Protein AF-A0A0M3IWL6-F1 (afdb_monomer)

Organism: Ascaris lumbricoides (NCBI:txid6252)

InterPro domains:
  IPR013525 ABC-2 type transporter, transmembrane domain [PF12698] (7-85)

Secondary structure (DSSP, 8-state):
-HHHHHHHHHHHHHHHHHHHHHHHHHHHHHTHHHHHHHTT--HHHHHHHHHHHHHHHHHHHHHHHHHHHHHHHHHHHHHHHHHHHHHHHHTT-GGGHHHHHHHHHHHTT-HHHHHHHHHHHHHHHHHHHHHHHHHHHSGGG-

Radius of gyration: 28.53 Å; Cα contacts (8 Å, |Δi|>4): 35; chains: 1; bounding box: 74×28×71 Å

Structure (mmCIF, N/CA/C/O backbone):
data_AF-A0A0M3IWL6-F1
#
_entry.id   AF-A0A0M3IWL6-F1
#
loop_
_atom_site.group_PDB
_atom_site.id
_atom_site.type_symbol
_atom_site.label_atom_id
_atom_site.label_alt_id
_atom_site.label_comp_id
_atom_site.label_asym_id
_atom_site.label_entity_id
_atom_site.label_seq_id
_atom_site.pdbx_PDB_ins_code
_atom_site.Cartn_x
_atom_site.Cartn_y
_atom_site.Cartn_z
_atom_site.occupancy
_atom_site.B_iso_or_equiv
_atom_site.auth_seq_id
_atom_site.auth_comp_id
_atom_site.auth_asym_id
_atom_site.auth_atom_id
_atom_site.pdbx_PDB_model_num
ATOM 1 N N . MET A 1 1 ? 19.650 -0.776 11.009 1.00 81.44 1 MET A N 1
ATOM 2 C CA . MET A 1 1 ? 18.484 -0.996 10.116 1.00 81.44 1 MET A CA 1
ATOM 3 C C . MET A 1 1 ? 17.410 -1.896 10.744 1.00 81.44 1 MET A C 1
ATOM 5 O O . MET A 1 1 ? 16.242 -1.545 10.668 1.00 81.44 1 MET A O 1
ATOM 9 N N . ILE A 1 2 ? 17.768 -3.005 11.411 1.00 91.75 2 ILE A N 1
ATOM 10 C CA . ILE A 1 2 ? 16.806 -3.917 12.074 1.00 91.75 2 ILE A CA 1
ATOM 11 C C . ILE A 1 2 ? 16.078 -3.288 13.275 1.00 91.75 2 ILE A C 1
ATOM 13 O O . ILE A 1 2 ? 14.857 -3.375 13.342 1.00 91.75 2 ILE A O 1
ATOM 17 N N . ALA A 1 3 ? 16.786 -2.585 14.167 1.00 92.56 3 ALA A N 1
ATOM 18 C CA . ALA A 1 3 ? 16.170 -1.955 15.345 1.00 92.56 3 ALA A CA 1
ATOM 19 C C . ALA A 1 3 ? 15.054 -0.957 14.980 1.00 92.56 3 ALA A C 1
ATOM 21 O O . ALA A 1 3 ? 13.991 -0.962 15.588 1.00 92.56 3 ALA A O 1
ATOM 22 N N . PHE A 1 4 ? 15.259 -0.165 13.924 1.00 94.06 4 PHE A N 1
ATOM 23 C CA . PHE A 1 4 ? 14.255 0.770 13.416 1.00 94.06 4 PHE A CA 1
ATOM 24 C C . PHE A 1 4 ? 12.955 0.063 12.993 1.00 94.06 4 PHE A C 1
ATOM 26 O O . PHE A 1 4 ? 11.870 0.517 13.339 1.00 94.06 4 PHE A O 1
ATOM 33 N N . ARG A 1 5 ? 13.051 -1.093 12.318 1.00 93.62 5 ARG A N 1
ATOM 34 C CA . ARG A 1 5 ? 11.873 -1.887 11.925 1.00 93.62 5 ARG A CA 1
ATOM 35 C C . ARG A 1 5 ? 11.113 -2.418 13.138 1.00 93.62 5 ARG A C 1
ATOM 37 O O . ARG A 1 5 ? 9.891 -2.374 13.148 1.00 93.62 5 ARG A O 1
ATOM 44 N N . ILE A 1 6 ? 11.830 -2.882 14.161 1.00 94.81 6 ILE A N 1
ATOM 45 C CA . ILE A 1 6 ? 11.219 -3.387 15.399 1.00 94.81 6 ILE A CA 1
ATOM 46 C C . ILE A 1 6 ? 10.444 -2.268 16.106 1.00 94.81 6 ILE A C 1
ATOM 48 O O . ILE A 1 6 ? 9.306 -2.483 16.508 1.00 94.81 6 ILE A O 1
ATOM 52 N N . VAL A 1 7 ? 11.014 -1.061 16.193 1.00 95.19 7 VAL A N 1
ATOM 53 C CA . VAL A 1 7 ? 10.330 0.100 16.791 1.00 95.19 7 VAL A CA 1
ATOM 54 C C . VAL A 1 7 ? 9.051 0.457 16.025 1.00 95.19 7 VAL A C 1
ATOM 56 O O . VAL A 1 7 ? 8.020 0.677 16.655 1.00 95.19 7 VAL A O 1
ATOM 59 N N . LEU A 1 8 ? 9.076 0.448 14.685 1.00 93.00 8 LEU A N 1
ATOM 60 C CA . LEU A 1 8 ? 7.873 0.686 13.872 1.00 93.00 8 LEU A CA 1
ATOM 61 C C . LEU A 1 8 ? 6.785 -0.374 14.105 1.00 93.00 8 LEU A C 1
ATOM 63 O O . LEU A 1 8 ? 5.607 -0.030 14.173 1.00 93.00 8 LEU A O 1
ATOM 67 N N . LEU A 1 9 ? 7.164 -1.647 14.260 1.00 92.88 9 LEU A N 1
ATOM 68 C CA . LEU A 1 9 ? 6.213 -2.724 14.550 1.00 92.88 9 LEU A CA 1
ATOM 69 C C . LEU A 1 9 ? 5.589 -2.580 15.944 1.00 92.88 9 LEU A C 1
ATOM 71 O O . LEU A 1 9 ? 4.379 -2.732 16.087 1.00 92.88 9 LEU A O 1
ATOM 75 N N . LEU A 1 10 ? 6.387 -2.246 16.962 1.00 94.81 10 LEU A N 1
ATOM 76 C CA . LEU A 1 10 ? 5.881 -2.005 18.318 1.00 94.81 10 LEU A CA 1
ATOM 77 C C . LEU A 1 10 ? 4.939 -0.794 18.370 1.00 94.81 10 LEU A C 1
ATOM 79 O O . LEU A 1 10 ? 3.919 -0.848 19.055 1.00 94.81 10 LEU A O 1
ATOM 83 N N . LEU A 1 11 ? 5.244 0.266 17.614 1.00 93.75 11 LEU A N 1
ATOM 84 C CA . LEU A 1 11 ? 4.370 1.432 17.473 1.00 93.75 11 LEU A CA 1
ATOM 85 C C . LEU A 1 11 ? 3.043 1.067 16.791 1.00 93.75 11 LEU A C 1
ATOM 87 O O . LEU A 1 11 ? 1.985 1.495 17.237 1.00 93.75 11 LEU A O 1
ATOM 91 N N . ALA A 1 12 ? 3.077 0.255 15.733 1.00 91.81 12 ALA A N 1
ATOM 92 C CA . ALA A 1 12 ? 1.856 -0.191 15.068 1.00 91.81 12 ALA A CA 1
ATOM 93 C C . ALA A 1 12 ? 0.963 -1.010 16.018 1.00 91.81 12 ALA A C 1
ATOM 95 O O . ALA A 1 12 ? -0.240 -0.767 16.100 1.00 91.81 12 ALA A O 1
ATOM 96 N N . LEU A 1 13 ? 1.553 -1.931 16.787 1.00 90.44 13 LEU A N 1
ATOM 97 C CA . LEU A 1 13 ? 0.822 -2.743 17.763 1.00 90.44 13 LEU A CA 1
ATOM 98 C C . LEU A 1 13 ? 0.209 -1.897 18.889 1.00 90.44 13 LEU A C 1
ATOM 100 O O . LEU A 1 13 ? -0.922 -2.163 19.294 1.00 90.44 13 LEU A O 1
ATOM 104 N N . SER A 1 14 ? 0.906 -0.865 19.378 1.00 94.38 14 SER A N 1
ATOM 105 C CA . SER A 1 14 ? 0.370 -0.003 20.441 1.00 94.38 14 SER A CA 1
ATOM 106 C C . SER A 1 14 ? -0.809 0.848 19.968 1.00 94.38 14 SER A C 1
ATOM 108 O O . SER A 1 14 ? -1.788 0.984 20.701 1.00 94.38 14 SER A O 1
ATOM 110 N N . VAL A 1 15 ? -0.758 1.362 18.735 1.00 89.31 15 VAL A N 1
ATOM 111 C CA . VAL A 1 15 ? -1.869 2.112 18.129 1.00 89.31 15 VAL A CA 1
ATOM 112 C C . VAL A 1 15 ? -3.107 1.227 17.985 1.00 89.31 15 VAL A C 1
ATOM 114 O O . VAL A 1 15 ? -4.200 1.662 18.333 1.00 89.31 15 VAL A O 1
ATOM 117 N N . ILE A 1 16 ? -2.937 -0.028 17.558 1.00 87.81 16 ILE A N 1
ATOM 118 C CA . ILE A 1 16 ? -4.046 -0.985 17.427 1.00 87.81 16 ILE A CA 1
ATOM 119 C C . ILE A 1 16 ? -4.724 -1.227 18.785 1.00 87.81 16 ILE A C 1
ATOM 121 O O . ILE A 1 16 ? -5.947 -1.147 18.889 1.00 87.81 16 ILE A O 1
ATOM 125 N N . VAL A 1 17 ? -3.943 -1.465 19.846 1.00 88.56 17 VAL A N 1
ATOM 126 C CA . VAL A 1 17 ? -4.493 -1.660 21.202 1.00 88.56 17 VAL A CA 1
ATOM 127 C C . VAL A 1 17 ? -5.201 -0.395 21.708 1.00 88.56 17 VAL A C 1
ATOM 129 O O . VAL A 1 17 ? -6.264 -0.488 22.324 1.00 88.56 17 VAL A O 1
ATOM 132 N N . ALA A 1 18 ? -4.657 0.790 21.417 1.00 88.88 18 ALA A N 1
ATOM 133 C CA . ALA A 1 18 ? -5.285 2.061 21.770 1.00 88.88 18 ALA A CA 1
ATOM 134 C C . ALA A 1 18 ? -6.647 2.255 21.079 1.00 88.88 18 ALA A C 1
ATOM 136 O O . ALA A 1 18 ? -7.598 2.684 21.736 1.00 88.88 18 ALA A O 1
ATOM 137 N N . SER A 1 19 ? -6.780 1.884 19.801 1.00 86.38 19 SER A N 1
ATOM 138 C CA . SER A 1 19 ? -8.053 1.959 19.070 1.00 86.38 19 SER A CA 1
ATOM 139 C C . SER A 1 19 ? -9.168 1.140 19.731 1.00 86.38 19 SER A C 1
ATOM 141 O O . SER A 1 19 ? -10.265 1.661 19.914 1.00 86.38 19 SER A O 1
ATOM 143 N N . PHE A 1 20 ? -8.887 -0.090 20.178 1.00 83.81 20 PHE A N 1
ATOM 144 C CA . PHE A 1 20 ? -9.883 -0.929 20.865 1.00 83.81 20 PHE A CA 1
ATOM 145 C C . PHE A 1 20 ? -10.322 -0.347 22.218 1.00 83.81 20 PHE A C 1
ATOM 147 O O . PHE A 1 20 ? -11.467 -0.498 22.640 1.00 83.81 20 PHE A O 1
ATOM 154 N N . SER A 1 21 ? -9.424 0.364 22.906 1.00 85.56 21 SER A N 1
ATOM 155 C CA . SER A 1 21 ? -9.744 1.004 24.188 1.00 85.56 21 SER A CA 1
ATOM 156 C C . SER A 1 21 ? -10.645 2.236 24.066 1.00 85.56 21 SER A C 1
ATOM 158 O O . SER A 1 21 ? -11.321 2.585 25.034 1.00 85.56 21 SER A O 1
ATOM 160 N N . MET A 1 22 ? -10.692 2.879 22.895 1.00 84.88 22 MET A N 1
ATOM 161 C CA . MET A 1 22 ? -11.469 4.101 22.675 1.00 84.88 22 MET A CA 1
ATOM 162 C C . MET A 1 22 ? -12.969 3.865 22.889 1.00 84.88 22 MET A C 1
ATOM 164 O O . MET A 1 22 ? -13.611 4.633 23.601 1.00 84.88 22 MET A O 1
ATOM 168 N N . VAL A 1 23 ? -13.499 2.754 22.370 1.00 82.69 23 VAL A N 1
ATOM 169 C CA . VAL A 1 23 ? -14.915 2.378 22.522 1.00 82.69 23 VAL A CA 1
ATOM 170 C C . VAL A 1 23 ? -15.271 2.186 23.999 1.00 82.69 23 VAL A C 1
ATOM 172 O O . VAL 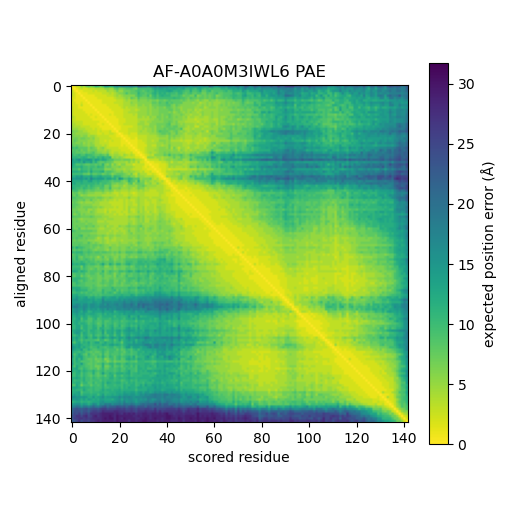A 1 23 ? -16.267 2.718 24.482 1.00 82.69 23 VAL A O 1
ATOM 175 N N . LEU A 1 24 ? -14.403 1.520 24.769 1.00 84.19 24 LEU A N 1
ATOM 176 C CA . LEU A 1 24 ? -14.597 1.336 26.213 1.00 84.19 24 LEU A CA 1
ATOM 177 C C . LEU A 1 24 ? -14.596 2.667 26.984 1.00 84.19 24 LEU A C 1
ATOM 179 O O . LEU A 1 24 ? -15.268 2.799 28.012 1.00 84.19 24 LEU A O 1
ATOM 183 N N . VAL A 1 25 ? -13.827 3.654 26.516 1.00 86.69 25 VAL A N 1
ATOM 184 C CA . VAL A 1 25 ? -13.792 5.001 27.100 1.00 86.69 25 VAL A CA 1
ATOM 185 C C . VAL A 1 25 ? -15.075 5.764 26.770 1.00 86.69 25 VAL A C 1
ATOM 187 O O . VAL A 1 25 ? -15.674 6.352 27.670 1.00 86.69 25 VAL A O 1
ATOM 190 N N . GLU A 1 26 ? -15.548 5.712 25.528 1.00 86.00 26 GLU A N 1
ATOM 191 C CA . GLU A 1 26 ? -16.819 6.328 25.130 1.00 86.00 26 GLU A CA 1
ATOM 192 C C . GLU A 1 26 ? -18.010 5.725 25.883 1.00 86.00 26 GLU A C 1
ATOM 194 O O . GLU A 1 26 ? -18.906 6.441 26.338 1.00 86.00 26 GLU A O 1
ATOM 199 N N . GLU A 1 27 ? -17.997 4.415 26.116 1.00 84.38 27 GLU A N 1
ATOM 200 C CA . GLU A 1 27 ? -19.014 3.731 26.914 1.00 84.38 27 GLU A CA 1
ATOM 201 C C . GLU A 1 27 ? -18.996 4.125 28.395 1.00 84.38 27 GLU A C 1
ATOM 203 O O . GLU A 1 27 ? -20.047 4.134 29.043 1.00 84.38 27 GLU A O 1
ATOM 208 N N . ARG A 1 28 ? -17.824 4.479 28.943 1.00 84.25 28 ARG A N 1
ATOM 209 C CA . ARG A 1 28 ? -17.708 5.035 30.301 1.00 84.25 28 ARG A CA 1
ATOM 210 C C . ARG A 1 28 ? -18.333 6.427 30.377 1.00 84.25 28 ARG A C 1
ATOM 212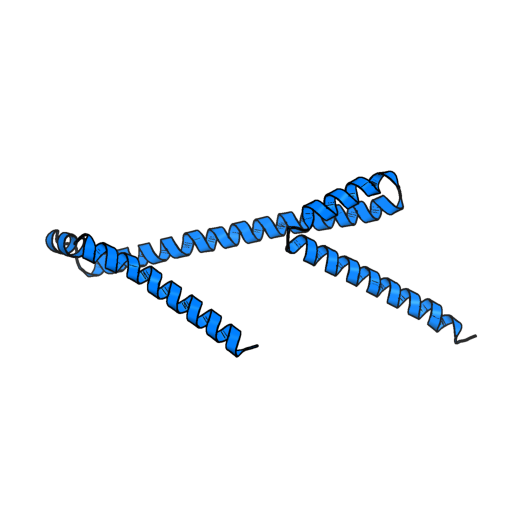 O O . ARG A 1 28 ? -18.970 6.736 31.378 1.00 84.25 28 ARG A O 1
ATOM 219 N N . ILE A 1 29 ? -18.147 7.251 29.347 1.00 87.56 29 ILE A N 1
ATOM 220 C CA . ILE A 1 29 ? -18.670 8.625 29.302 1.00 87.56 29 ILE A CA 1
ATOM 221 C C . ILE A 1 29 ? -20.189 8.623 29.069 1.00 87.56 29 ILE A C 1
ATOM 223 O O . ILE A 1 29 ? -20.910 9.420 29.663 1.00 87.56 29 ILE A O 1
ATOM 227 N N . SER A 1 30 ? -20.684 7.700 28.245 1.00 83.06 30 SER A N 1
ATOM 228 C CA . SER A 1 30 ? -22.109 7.557 27.917 1.00 83.06 30 SER A CA 1
ATOM 229 C C . SER A 1 30 ? -22.903 6.692 28.904 1.00 83.06 30 SER A C 1
ATOM 231 O O . SER A 1 30 ? -24.120 6.584 28.775 1.00 83.06 30 SER A O 1
ATOM 233 N N . TYR A 1 31 ? -22.241 6.056 29.879 1.00 82.62 31 TYR A N 1
ATOM 234 C CA . TYR A 1 31 ? -22.832 5.105 30.837 1.00 82.62 31 TYR A CA 1
ATOM 235 C C . TYR A 1 31 ? -23.580 3.922 30.186 1.00 82.62 31 TYR A C 1
ATOM 237 O O . TYR A 1 31 ? -24.342 3.210 30.850 1.00 82.62 31 TYR A O 1
ATOM 245 N N . SER A 1 32 ? -23.331 3.662 28.899 1.00 79.00 32 SER A N 1
ATOM 246 C CA . SER A 1 32 ? -24.051 2.670 28.091 1.00 79.00 32 SER A CA 1
ATOM 247 C C . SER A 1 32 ? -23.947 1.259 28.678 1.00 79.00 32 SER A C 1
ATOM 249 O O . SER A 1 32 ? -24.944 0.551 28.797 1.00 79.00 32 SER A O 1
ATOM 251 N N . LYS A 1 33 ? -22.766 0.872 29.173 1.00 78.56 33 LYS A N 1
ATOM 252 C CA . LYS A 1 33 ? -22.542 -0.443 29.796 1.00 78.56 33 LYS A CA 1
ATOM 253 C C . LYS A 1 33 ? -23.406 -0.676 31.041 1.00 78.56 33 LYS A C 1
ATOM 255 O O . LYS A 1 33 ? -23.877 -1.788 31.283 1.00 78.56 33 LYS A O 1
ATOM 260 N N . HIS A 1 34 ? -23.630 0.372 31.833 1.00 84.88 34 HIS A N 1
ATOM 261 C CA . HIS A 1 34 ? -24.472 0.295 33.025 1.00 84.88 34 HIS A CA 1
ATOM 262 C C . HIS A 1 34 ? -25.947 0.152 32.642 1.00 84.88 34 HIS A C 1
ATOM 264 O O . HIS A 1 34 ? -26.631 -0.730 33.156 1.00 84.88 34 HIS A O 1
ATOM 270 N N . LEU A 1 35 ? -26.403 0.939 31.665 1.00 84.44 35 LEU A N 1
ATOM 271 C CA . LEU A 1 35 ? -27.753 0.841 31.106 1.00 84.44 35 LEU A CA 1
ATOM 272 C C . LEU A 1 35 ? -28.030 -0.540 30.494 1.00 84.44 35 LEU A C 1
ATOM 274 O O . LEU A 1 35 ? -29.087 -1.112 30.745 1.00 84.44 35 LEU A O 1
ATOM 278 N N . GLN A 1 36 ? -27.066 -1.116 29.770 1.00 84.38 36 GLN A N 1
ATOM 279 C CA . GLN A 1 36 ? -27.160 -2.475 29.224 1.00 84.38 36 GLN A CA 1
ATOM 280 C C . GLN A 1 36 ? -27.232 -3.551 30.322 1.00 84.38 36 GLN A C 1
ATOM 282 O O . GLN A 1 36 ? -27.880 -4.581 30.155 1.00 84.38 36 GLN A O 1
ATOM 287 N N . THR A 1 37 ? -26.602 -3.310 31.474 1.00 84.44 37 THR A N 1
ATOM 288 C CA . THR A 1 37 ? -26.694 -4.222 32.624 1.00 84.44 37 THR A CA 1
ATOM 289 C C . THR A 1 37 ? -28.065 -4.119 33.300 1.00 84.44 37 THR A C 1
ATOM 291 O O . THR A 1 37 ? -28.654 -5.140 33.650 1.00 84.44 37 THR A O 1
ATOM 294 N N . ILE A 1 38 ? -28.608 -2.903 33.439 1.00 88.38 38 ILE A N 1
ATOM 295 C CA . ILE A 1 38 ? -29.941 -2.664 34.021 1.00 88.38 38 ILE A CA 1
ATOM 296 C C . ILE A 1 38 ? -31.052 -3.234 33.129 1.00 88.38 38 ILE A C 1
ATOM 298 O O . ILE A 1 38 ? -32.046 -3.742 33.641 1.00 88.38 38 ILE A O 1
ATOM 302 N N . SER A 1 39 ? -30.880 -3.219 31.805 1.00 85.06 39 SER A N 1
ATOM 303 C CA . SER A 1 39 ? -31.832 -3.822 30.863 1.00 85.06 39 SER A CA 1
ATOM 304 C C . SER A 1 39 ? -31.787 -5.358 30.818 1.00 85.06 39 SER A C 1
ATOM 306 O O . SER A 1 39 ? -32.541 -5.971 30.064 1.00 85.06 39 SER A O 1
ATOM 308 N N . GLY A 1 40 ? -30.941 -5.999 31.635 1.00 86.62 40 GLY A N 1
ATOM 309 C CA . GLY A 1 40 ? -30.871 -7.456 31.757 1.00 86.62 40 GLY A CA 1
ATOM 310 C C . GLY A 1 40 ? -30.029 -8.143 30.679 1.00 86.62 40 GLY A C 1
ATOM 311 O O . GLY A 1 40 ? -30.114 -9.366 30.523 1.00 86.62 40 GLY A O 1
ATOM 312 N N . VAL A 1 41 ? -29.201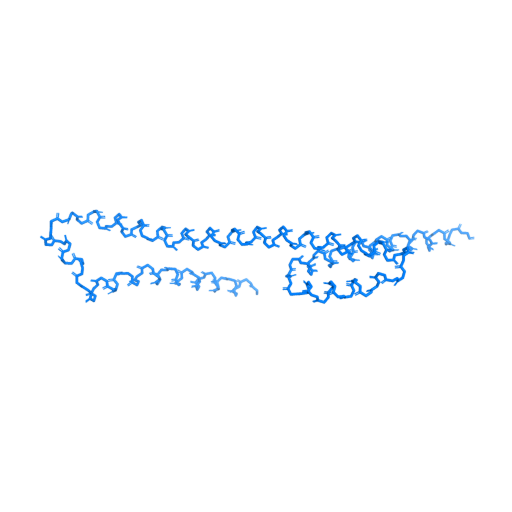 -7.400 29.934 1.00 87.69 41 VAL A N 1
ATOM 313 C CA . VAL A 1 41 ? -28.270 -8.002 28.972 1.00 87.69 41 VAL A CA 1
ATOM 314 C C . VAL A 1 41 ? -27.191 -8.771 29.730 1.00 87.69 41 VAL A C 1
ATOM 316 O O . VAL A 1 41 ? -26.535 -8.263 30.639 1.00 87.69 41 VAL A O 1
ATOM 319 N N . LYS A 1 42 ? -26.989 -10.034 29.347 1.00 87.19 42 LYS A N 1
ATOM 320 C CA . LYS A 1 42 ? -25.965 -10.891 29.952 1.00 87.19 42 LYS A CA 1
ATOM 321 C C . LYS A 1 42 ? -24.567 -10.344 29.617 1.00 87.19 42 LYS A C 1
ATOM 323 O O . LYS A 1 42 ? -24.303 -10.103 28.437 1.00 87.19 42 LYS A O 1
ATOM 328 N N . PRO A 1 43 ? -23.633 -10.260 30.586 1.00 86.12 43 PRO A N 1
ATOM 329 C CA . PRO A 1 43 ? -22.285 -9.723 30.364 1.00 86.12 43 PRO A CA 1
ATOM 330 C C . PRO A 1 43 ? -21.508 -10.382 29.217 1.00 86.12 43 PRO A C 1
ATOM 332 O O . PRO A 1 43 ? -20.680 -9.741 28.582 1.00 86.12 43 PRO A O 1
ATOM 335 N N . TRP A 1 44 ? -21.776 -11.657 28.925 1.00 87.44 44 TRP A N 1
ATOM 336 C CA . TRP A 1 44 ? -21.120 -12.378 27.832 1.00 87.44 44 TRP A CA 1
ATOM 337 C C . TRP A 1 44 ? -21.490 -11.839 26.442 1.00 87.44 44 TRP A C 1
ATOM 339 O O . TRP A 1 44 ? -20.630 -11.755 25.569 1.00 87.44 44 TRP A O 1
ATOM 349 N N . LEU A 1 45 ? -22.743 -11.409 26.249 1.00 87.75 45 LEU A N 1
ATOM 350 C CA . LEU A 1 45 ? -23.209 -10.869 24.971 1.00 87.75 45 LEU A CA 1
ATOM 351 C C . LEU A 1 45 ? -22.503 -9.546 24.640 1.00 87.75 45 LEU A C 1
ATOM 353 O O . LEU A 1 45 ? -22.128 -9.321 23.496 1.00 87.75 45 LEU A O 1
ATOM 357 N N . TYR A 1 46 ? -22.258 -8.717 25.658 1.00 86.50 46 TYR A N 1
ATOM 358 C CA . TYR A 1 46 ? -21.519 -7.461 25.527 1.00 86.50 46 TYR A CA 1
ATOM 359 C C . TYR A 1 46 ? -20.110 -7.678 24.954 1.00 86.50 46 TYR A C 1
ATOM 361 O O . TYR A 1 46 ? -19.725 -7.016 23.995 1.00 86.50 46 TYR A O 1
ATOM 369 N N . TRP A 1 47 ? -19.359 -8.651 25.482 1.00 87.50 47 TRP A N 1
ATOM 370 C CA . TRP A 1 47 ? -18.006 -8.938 24.991 1.00 87.50 47 TRP A CA 1
ATOM 371 C C . TRP A 1 47 ? -17.999 -9.453 23.550 1.00 87.50 47 TRP A C 1
ATOM 373 O O . TRP A 1 47 ? -17.109 -9.091 22.786 1.00 87.50 47 TRP A O 1
ATOM 383 N N . ILE A 1 48 ? -18.998 -10.253 23.160 1.00 90.69 48 ILE A N 1
ATOM 384 C CA . ILE A 1 48 ? -19.141 -10.714 21.772 1.00 90.69 48 ILE A CA 1
ATOM 385 C C . ILE A 1 48 ? -19.422 -9.536 20.843 1.00 90.69 48 ILE A C 1
ATOM 387 O O . ILE A 1 48 ? -18.790 -9.425 19.798 1.00 90.69 48 ILE A O 1
ATOM 391 N N . VAL A 1 49 ? -20.345 -8.650 21.218 1.00 88.88 49 VAL A N 1
ATOM 392 C CA . VAL A 1 49 ? -20.678 -7.471 20.410 1.00 88.88 49 VAL A CA 1
ATOM 393 C C . VAL A 1 49 ? -19.461 -6.558 20.264 1.00 88.88 49 VAL A C 1
ATOM 395 O O . VAL A 1 49 ? -19.167 -6.140 19.147 1.00 88.88 49 VAL A O 1
ATOM 398 N N . ASN A 1 50 ? -18.707 -6.321 21.342 1.00 88.12 50 ASN A N 1
ATOM 399 C CA . ASN A 1 50 ? -17.471 -5.539 21.281 1.00 88.12 50 ASN A CA 1
ATOM 400 C C . ASN A 1 50 ? -16.428 -6.195 20.361 1.00 88.12 50 ASN A C 1
ATOM 402 O O . ASN A 1 50 ? -15.835 -5.528 19.523 1.00 88.12 50 ASN A O 1
ATOM 406 N N . PHE A 1 51 ? -16.252 -7.517 20.450 1.00 88.31 51 PHE A N 1
ATOM 407 C CA . PHE A 1 51 ? -15.339 -8.244 19.566 1.00 88.31 51 PHE A CA 1
ATOM 408 C C . PHE A 1 51 ? -15.764 -8.164 18.092 1.00 88.31 51 PHE A C 1
ATOM 410 O O . PHE A 1 51 ? -14.933 -7.964 17.210 1.00 88.31 51 PHE A O 1
ATOM 417 N N . VAL A 1 52 ? -17.060 -8.296 17.804 1.00 90.06 52 VAL A N 1
ATOM 418 C CA . VAL A 1 52 ? -17.589 -8.179 16.438 1.00 90.06 52 VAL A CA 1
ATOM 419 C C . VAL A 1 52 ? -17.413 -6.759 15.902 1.00 90.06 52 VAL A C 1
ATOM 421 O O . VAL A 1 52 ? -17.028 -6.595 14.747 1.00 90.06 52 VAL A O 1
ATOM 424 N N . HIS A 1 53 ? -17.642 -5.742 16.733 1.00 87.75 53 HIS A N 1
ATOM 425 C CA . HIS A 1 53 ? -17.382 -4.350 16.385 1.00 87.75 53 HIS A CA 1
ATOM 426 C C . HIS A 1 53 ? -15.913 -4.153 15.981 1.00 87.75 53 HIS A C 1
ATOM 428 O O . HIS A 1 53 ? -15.634 -3.683 14.878 1.00 87.75 53 HIS A O 1
ATOM 434 N N . ASP A 1 54 ? -14.977 -4.621 16.807 1.00 88.19 54 ASP A N 1
ATOM 435 C CA . ASP A 1 54 ? -13.538 -4.554 16.532 1.00 88.19 54 ASP A CA 1
ATOM 436 C C . ASP A 1 54 ? -13.158 -5.272 15.224 1.00 88.19 54 ASP A C 1
ATOM 438 O O . ASP A 1 54 ? -12.410 -4.736 14.402 1.00 88.19 54 ASP A O 1
ATOM 442 N N . MET A 1 55 ? -13.722 -6.460 14.977 1.00 8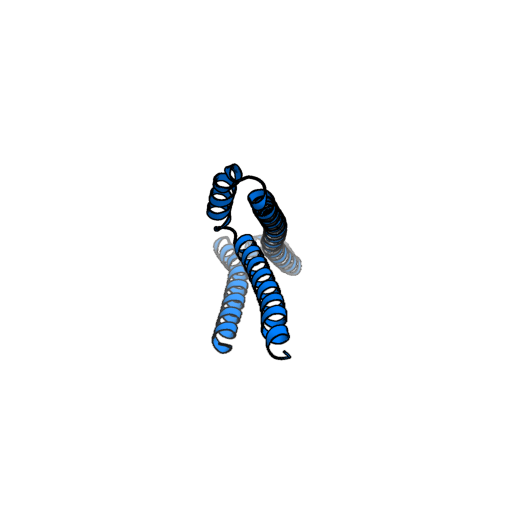8.69 55 MET A N 1
ATOM 443 C CA . MET A 1 55 ? -13.502 -7.206 13.733 1.00 88.69 55 MET A CA 1
ATOM 444 C C . MET A 1 55 ? -14.012 -6.451 12.501 1.00 88.69 55 MET A C 1
ATOM 446 O O . MET A 1 55 ? -13.325 -6.424 11.480 1.00 88.69 55 MET A O 1
ATOM 450 N N . ILE A 1 56 ? -15.185 -5.817 12.573 1.00 89.56 56 ILE A N 1
ATOM 451 C CA . ILE A 1 56 ? -15.758 -5.051 11.456 1.00 89.56 56 ILE A CA 1
ATOM 452 C C . ILE A 1 56 ? -14.896 -3.820 11.155 1.00 89.56 56 ILE A C 1
ATOM 454 O O . ILE A 1 56 ? -14.513 -3.604 10.001 1.00 89.56 56 ILE A O 1
ATOM 458 N N . PHE A 1 57 ? -14.532 -3.052 12.185 1.00 86.94 57 PHE A N 1
ATOM 459 C CA . PHE A 1 57 ? -13.709 -1.850 12.034 1.00 86.94 57 PHE A CA 1
ATOM 460 C C . PHE A 1 57 ? -12.286 -2.146 11.555 1.00 86.94 57 PHE A C 1
ATOM 462 O O . PHE A 1 57 ? -11.684 -1.291 10.915 1.00 86.94 57 PHE A O 1
ATOM 469 N N . PHE A 1 58 ? -11.755 -3.346 11.796 1.00 88.00 58 PHE A N 1
ATOM 470 C CA . PHE A 1 58 ? -10.476 -3.775 11.226 1.00 88.00 58 PHE A CA 1
ATOM 471 C C . PHE A 1 58 ? -10.608 -4.333 9.797 1.00 88.00 58 PHE A C 1
ATOM 473 O O . PHE A 1 58 ? -9.759 -4.092 8.931 1.00 88.00 58 PHE A O 1
ATOM 480 N N . THR A 1 59 ? -11.682 -5.072 9.517 1.00 90.12 59 THR A N 1
ATOM 481 C CA . THR A 1 59 ? -11.879 -5.745 8.224 1.00 90.12 59 THR A CA 1
ATOM 482 C C . THR A 1 59 ? -12.197 -4.751 7.106 1.00 90.12 59 THR A C 1
ATOM 484 O O . THR A 1 59 ? -11.688 -4.892 5.998 1.00 90.12 59 THR A O 1
ATOM 487 N N . ILE A 1 60 ? -12.985 -3.70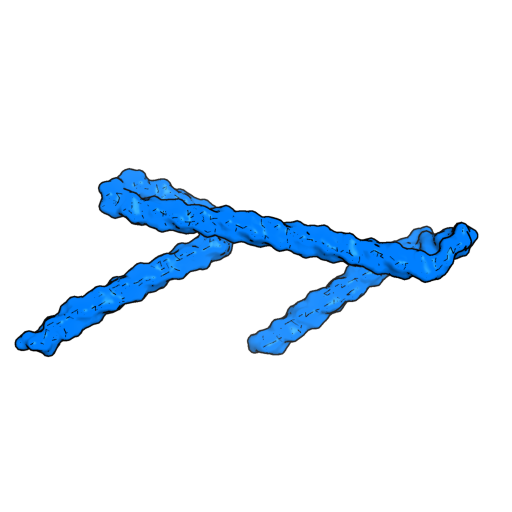5 7.376 1.00 91.00 60 ILE A N 1
ATOM 488 C CA . ILE A 1 60 ? -13.367 -2.728 6.343 1.00 91.00 60 ILE A CA 1
ATOM 489 C C . ILE A 1 60 ? -12.144 -1.961 5.787 1.00 91.00 60 ILE A C 1
ATOM 491 O O . ILE A 1 60 ? -11.958 -1.970 4.566 1.00 91.00 60 ILE A O 1
ATOM 495 N N . PRO A 1 61 ? -11.267 -1.345 6.610 1.00 89.75 61 PRO A N 1
ATOM 496 C CA . PRO A 1 61 ? -10.088 -0.639 6.108 1.00 89.75 61 PRO A CA 1
ATOM 497 C C . PRO A 1 61 ? -9.061 -1.574 5.467 1.00 89.75 61 PRO A C 1
ATOM 499 O O . PRO A 1 61 ? -8.442 -1.205 4.470 1.00 89.75 61 PRO A O 1
ATOM 502 N N . SER A 1 62 ? -8.882 -2.787 6.006 1.00 91.12 62 SER A N 1
ATOM 503 C CA . SER A 1 62 ? -7.932 -3.758 5.445 1.00 91.12 62 SER A CA 1
ATOM 504 C C . SER A 1 62 ? -8.371 -4.258 4.068 1.00 91.12 62 SER A C 1
ATOM 506 O O . SER A 1 62 ? -7.559 -4.276 3.141 1.00 91.12 62 SER A O 1
ATOM 508 N N . LEU A 1 63 ? -9.657 -4.570 3.885 1.00 93.88 63 LEU A N 1
ATOM 509 C CA . LEU A 1 63 ? -10.203 -4.912 2.572 1.00 93.88 63 LEU A CA 1
ATOM 510 C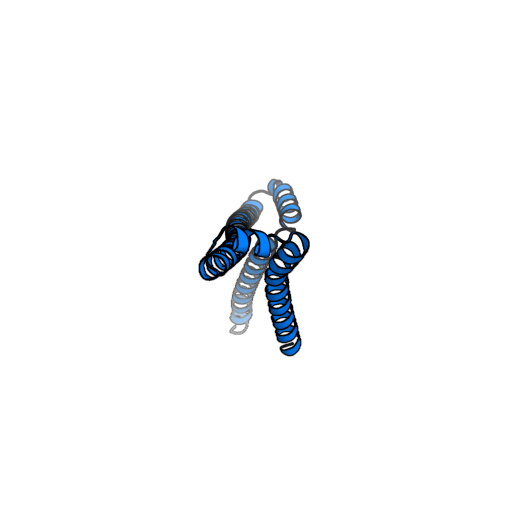 C . LEU A 1 63 ? -10.112 -3.735 1.598 1.00 93.88 63 LEU A C 1
ATOM 512 O O . LEU A 1 63 ? -9.680 -3.925 0.463 1.00 93.88 63 LEU A O 1
ATOM 516 N N . ALA A 1 64 ? -10.452 -2.516 2.030 1.00 92.88 64 ALA A N 1
ATOM 517 C CA . ALA A 1 64 ? -10.337 -1.326 1.188 1.00 92.88 64 ALA A CA 1
ATOM 518 C C . ALA A 1 64 ? -8.893 -1.103 0.705 1.00 92.88 64 ALA A C 1
ATOM 520 O O . ALA A 1 64 ? -8.668 -0.844 -0.478 1.00 92.88 64 ALA A O 1
ATOM 521 N N . PHE A 1 65 ? -7.910 -1.275 1.594 1.00 93.12 65 PHE A N 1
ATOM 522 C CA . PHE A 1 65 ? -6.494 -1.168 1.251 1.00 93.12 65 PHE A CA 1
ATOM 523 C C . PHE A 1 65 ? -6.069 -2.210 0.207 1.00 93.12 65 PHE A C 1
ATOM 525 O O . PHE A 1 65 ? -5.407 -1.861 -0.770 1.00 93.12 65 PHE A O 1
ATOM 532 N N . ILE A 1 66 ? -6.489 -3.470 0.367 1.00 94.19 66 ILE A N 1
ATOM 533 C CA . ILE A 1 66 ? -6.193 -4.541 -0.597 1.00 94.19 66 ILE A CA 1
ATOM 534 C C . ILE A 1 66 ? -6.825 -4.234 -1.960 1.00 94.19 66 ILE A C 1
ATOM 536 O O . ILE A 1 66 ? -6.151 -4.334 -2.984 1.00 94.19 66 ILE A O 1
ATOM 540 N N . MET A 1 67 ? -8.092 -3.817 -1.985 1.00 94.81 67 MET A N 1
ATOM 541 C CA . MET A 1 67 ? -8.809 -3.507 -3.227 1.00 94.81 67 MET A CA 1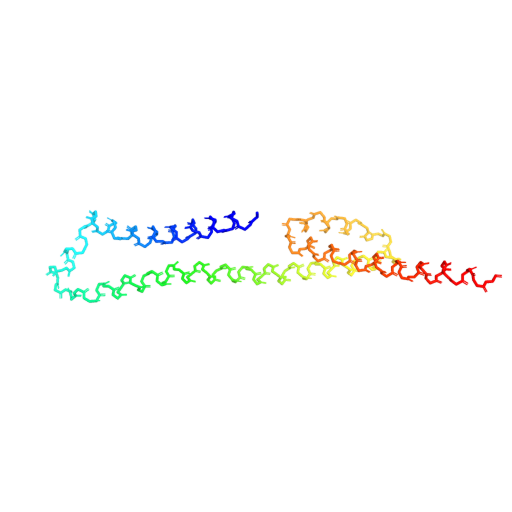
ATOM 542 C C . MET A 1 67 ? -8.156 -2.354 -3.995 1.00 94.81 67 MET A C 1
ATOM 544 O O . MET A 1 67 ? -7.936 -2.462 -5.202 1.00 94.81 67 MET A O 1
ATOM 548 N N . ILE A 1 68 ? -7.789 -1.275 -3.296 1.00 92.62 68 ILE A N 1
ATOM 549 C CA . ILE A 1 68 ? -7.067 -0.146 -3.894 1.00 92.62 68 ILE A CA 1
ATOM 550 C C . ILE A 1 68 ? -5.686 -0.596 -4.380 1.00 92.62 68 ILE A C 1
ATOM 552 O O . ILE A 1 68 ? -5.292 -0.249 -5.491 1.00 92.62 68 ILE A O 1
ATOM 556 N N . GLY A 1 69 ? -4.967 -1.400 -3.591 1.00 90.25 69 GLY A N 1
ATOM 557 C CA . GLY A 1 69 ? -3.652 -1.924 -3.962 1.00 90.25 69 GLY A CA 1
ATOM 558 C C . GLY A 1 69 ? -3.686 -2.742 -5.254 1.00 90.25 69 GLY A C 1
ATOM 559 O O . GLY A 1 69 ? -2.885 -2.500 -6.156 1.00 90.25 69 GLY A O 1
ATOM 560 N N . ILE A 1 70 ? -4.652 -3.654 -5.383 1.00 92.44 70 ILE A N 1
ATOM 561 C CA . ILE A 1 70 ? -4.852 -4.452 -6.599 1.00 92.44 70 ILE A CA 1
ATOM 562 C C . ILE A 1 70 ? -5.223 -3.546 -7.781 1.00 92.44 70 ILE A C 1
ATOM 564 O O . ILE A 1 70 ? -4.626 -3.662 -8.852 1.00 92.44 70 ILE A O 1
ATOM 568 N N . GLY A 1 71 ? -6.157 -2.609 -7.593 1.00 90.88 71 GLY A N 1
ATOM 569 C CA . GLY A 1 71 ? -6.557 -1.668 -8.642 1.00 90.88 71 GLY A CA 1
ATOM 570 C C . GLY A 1 71 ? -5.386 -0.831 -9.161 1.00 90.88 71 GLY A C 1
ATOM 571 O O . GLY A 1 71 ? -5.147 -0.772 -10.365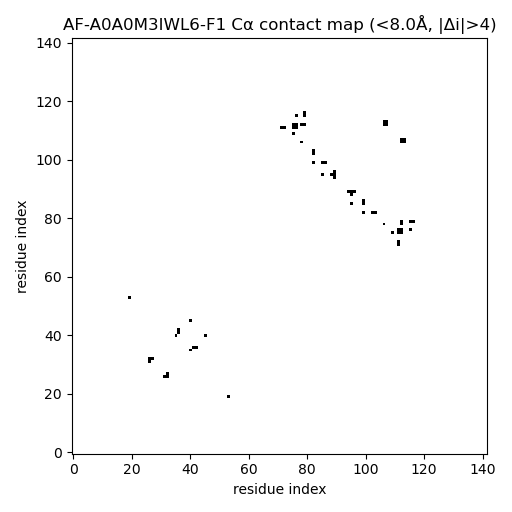 1.00 90.88 71 GLY A O 1
ATOM 572 N N . LEU A 1 72 ? -4.600 -0.241 -8.258 1.00 88.50 72 LEU A N 1
ATOM 573 C CA . LEU A 1 72 ? -3.425 0.560 -8.610 1.00 88.50 72 LEU A CA 1
ATOM 574 C C . LEU A 1 72 ? -2.330 -0.269 -9.287 1.00 88.50 72 LEU A C 1
ATOM 576 O O . LEU A 1 72 ? -1.660 0.236 -10.191 1.00 88.50 72 LEU A O 1
ATOM 580 N N . PHE A 1 73 ? -2.169 -1.534 -8.891 1.00 89.69 73 PHE A N 1
ATOM 581 C CA . PHE A 1 73 ? -1.237 -2.459 -9.529 1.00 89.69 73 PHE A CA 1
ATOM 582 C C . PHE A 1 73 ? -1.624 -2.743 -10.988 1.00 89.69 73 PHE A C 1
ATOM 584 O O . PHE A 1 73 ? -0.795 -2.582 -11.887 1.00 89.69 73 PHE A O 1
ATOM 591 N N . PHE A 1 74 ? -2.886 -3.092 -11.254 1.00 91.00 74 PHE A N 1
ATOM 592 C CA . PHE A 1 74 ? -3.364 -3.316 -12.625 1.00 91.00 74 PHE A CA 1
ATOM 593 C C . PHE A 1 74 ? -3.282 -2.047 -13.475 1.00 91.00 74 PHE A C 1
ATOM 595 O O . PHE A 1 74 ? -2.757 -2.072 -14.583 1.00 91.00 74 PHE A O 1
ATOM 602 N N . VAL A 1 75 ? -3.729 -0.913 -12.938 1.00 89.94 75 VAL A N 1
ATOM 603 C CA . VAL A 1 75 ? -3.678 0.373 -13.644 1.00 89.94 75 VAL A CA 1
ATOM 604 C C . VAL A 1 75 ? -2.236 0.748 -14.000 1.00 89.94 75 VAL A C 1
ATOM 606 O O . VAL A 1 75 ? -1.944 1.102 -15.140 1.00 89.94 75 VAL A O 1
ATOM 609 N N . GLY A 1 76 ? -1.302 0.612 -13.057 1.00 88.00 76 GLY A N 1
ATOM 610 C CA . GLY A 1 76 ? 0.099 0.932 -13.308 1.00 88.00 76 GLY A CA 1
ATOM 611 C C . GLY A 1 76 ? 0.789 0.003 -14.300 1.00 88.00 76 GLY A C 1
ATOM 612 O O . GLY A 1 76 ? 1.558 0.481 -15.127 1.00 88.00 76 GLY A O 1
ATOM 613 N N . THR A 1 77 ? 0.506 -1.301 -14.252 1.00 88.06 77 THR A N 1
ATOM 614 C CA . THR A 1 77 ? 1.071 -2.265 -15.214 1.00 88.06 77 THR A CA 1
ATOM 615 C C . THR A 1 77 ? 0.548 -2.042 -16.631 1.00 88.06 77 THR A C 1
ATOM 617 O O . THR A 1 77 ? 1.313 -2.134 -17.585 1.00 88.06 77 THR A O 1
ATOM 620 N N . VAL A 1 78 ? -0.725 -1.678 -16.800 1.00 90.31 78 VAL A N 1
ATOM 621 C CA . VAL A 1 78 ? -1.256 -1.308 -18.120 1.00 90.31 78 VAL A CA 1
ATOM 622 C C . VAL A 1 78 ? -0.550 -0.059 -18.651 1.00 90.31 78 VAL A C 1
ATOM 624 O O . VAL A 1 78 ? -0.103 -0.054 -19.796 1.00 90.31 78 VAL A O 1
ATOM 627 N N . PHE A 1 79 ? -0.374 0.974 -17.823 1.00 88.12 79 PHE A N 1
ATOM 628 C CA . PHE A 1 79 ? 0.330 2.186 -18.246 1.00 88.12 79 PHE A CA 1
ATOM 629 C C . PHE A 1 79 ? 1.799 1.938 -18.610 1.00 88.12 79 PHE A C 1
ATOM 631 O O . PHE A 1 79 ? 2.268 2.499 -19.600 1.00 88.12 79 PHE A O 1
ATOM 638 N N . THR A 1 80 ? 2.528 1.080 -17.883 1.00 89.81 80 THR A N 1
ATOM 639 C CA . THR A 1 80 ? 3.913 0.740 -18.260 1.00 89.81 80 THR A CA 1
ATOM 640 C C . THR A 1 80 ? 3.970 0.014 -19.598 1.00 89.81 80 THR A C 1
ATOM 642 O O . THR A 1 80 ? 4.819 0.346 -20.420 1.00 89.81 80 THR A O 1
ATOM 645 N N . MET A 1 81 ? 3.049 -0.918 -19.858 1.00 89.44 81 MET A N 1
ATOM 646 C CA . MET A 1 81 ? 2.975 -1.618 -21.145 1.00 89.44 81 MET A CA 1
ATOM 647 C C . MET A 1 81 ? 2.642 -0.669 -22.301 1.00 89.44 81 MET A C 1
ATOM 649 O O . MET A 1 81 ? 3.245 -0.771 -23.367 1.00 89.44 81 MET A O 1
ATOM 653 N N . VAL A 1 82 ? 1.739 0.293 -22.087 1.00 89.38 82 VAL A N 1
ATOM 654 C CA . VAL A 1 82 ? 1.414 1.324 -23.086 1.00 89.38 82 VAL A CA 1
ATOM 655 C C . VAL A 1 82 ? 2.636 2.180 -23.411 1.00 89.38 82 VAL A C 1
ATOM 657 O O . VAL A 1 82 ? 2.914 2.405 -24.584 1.00 89.38 82 VAL A O 1
ATOM 660 N N . VAL A 1 83 ? 3.396 2.625 -22.406 1.00 89.38 83 VAL A N 1
ATOM 661 C CA . VAL A 1 83 ? 4.604 3.435 -22.640 1.00 89.38 83 VAL A CA 1
ATOM 662 C C . VAL A 1 83 ? 5.704 2.625 -23.330 1.00 89.38 83 VAL A C 1
ATOM 664 O O . VAL A 1 83 ? 6.330 3.146 -24.247 1.00 89.38 83 VAL A O 1
ATOM 667 N N . MET A 1 84 ? 5.901 1.353 -22.965 1.00 88.44 84 MET A N 1
ATOM 668 C CA . MET A 1 84 ? 6.846 0.472 -23.670 1.00 88.44 84 MET A CA 1
ATOM 669 C C . MET A 1 84 ? 6.453 0.281 -25.139 1.00 88.44 84 MET A C 1
ATOM 671 O O . MET A 1 84 ? 7.308 0.343 -26.021 1.00 88.44 84 MET A O 1
ATOM 675 N N . LEU A 1 85 ? 5.165 0.076 -25.430 1.00 89.38 85 LEU A N 1
ATOM 676 C CA . LEU A 1 85 ? 4.675 -0.005 -26.808 1.00 89.38 85 LEU A CA 1
ATOM 677 C C . LEU A 1 85 ? 4.944 1.305 -27.557 1.00 89.38 85 LEU A C 1
ATOM 679 O O . LEU A 1 85 ? 5.436 1.282 -28.680 1.00 89.38 85 LEU A O 1
ATOM 683 N N . LEU A 1 86 ? 4.650 2.440 -26.924 1.00 88.44 86 LEU A N 1
ATOM 684 C CA . LEU A 1 86 ? 4.854 3.758 -27.511 1.00 88.44 86 LEU A CA 1
ATOM 685 C C . LEU A 1 86 ? 6.336 4.021 -27.828 1.00 88.44 86 LEU A C 1
ATOM 687 O O . LEU A 1 86 ? 6.637 4.589 -28.870 1.00 88.44 86 LEU A O 1
ATOM 691 N N . GLU A 1 87 ? 7.255 3.566 -26.970 1.00 87.38 87 GLU A N 1
ATOM 692 C CA . GLU A 1 87 ? 8.705 3.649 -27.201 1.00 87.38 87 GLU A CA 1
ATOM 693 C C . GLU A 1 87 ? 9.147 2.790 -28.396 1.00 87.38 87 GLU A C 1
ATOM 695 O O . GLU A 1 87 ? 9.975 3.231 -29.190 1.00 87.38 87 GLU A O 1
ATOM 700 N N . ASN A 1 88 ? 8.552 1.605 -28.581 1.00 86.88 88 ASN A N 1
ATOM 701 C CA . ASN A 1 88 ? 8.797 0.786 -29.773 1.00 86.88 88 ASN A CA 1
ATOM 702 C C . ASN A 1 88 ? 8.266 1.466 -31.048 1.00 86.88 88 ASN A C 1
ATOM 704 O O . ASN A 1 88 ? 8.948 1.475 -32.068 1.00 86.88 88 ASN A O 1
ATOM 708 N N . LEU A 1 89 ? 7.078 2.076 -30.993 1.00 88.31 89 LEU A N 1
ATOM 709 C CA . LEU A 1 89 ? 6.484 2.795 -32.130 1.00 88.31 89 LEU A CA 1
ATOM 710 C C . LEU A 1 89 ? 7.226 4.097 -32.462 1.00 88.31 89 LEU A C 1
ATOM 712 O O . LEU A 1 89 ? 7.296 4.490 -33.624 1.00 88.31 89 LEU A O 1
ATOM 716 N N . MET A 1 90 ? 7.840 4.736 -31.466 1.00 87.31 90 MET A N 1
ATOM 717 C CA . MET A 1 90 ? 8.710 5.898 -31.658 1.00 87.31 90 MET A CA 1
ATOM 718 C C . MET A 1 90 ? 9.926 5.600 -32.544 1.00 87.31 90 MET A C 1
ATOM 720 O O . MET A 1 90 ? 10.469 6.524 -33.136 1.00 87.31 90 MET A O 1
ATOM 724 N N . GLN A 1 91 ? 10.368 4.339 -32.649 1.00 82.19 91 GLN A N 1
ATOM 725 C CA . GLN A 1 91 ? 11.437 3.979 -33.589 1.00 82.19 91 GLN A CA 1
ATOM 726 C C . GLN A 1 91 ? 10.987 4.055 -35.054 1.00 82.19 91 GLN A C 1
ATOM 728 O O . GLN A 1 91 ? 11.834 4.095 -35.944 1.00 82.19 91 GLN A O 1
ATOM 733 N N . GLN A 1 92 ? 9.675 4.053 -35.305 1.00 87.44 92 GLN A N 1
ATOM 734 C CA . GLN A 1 92 ? 9.092 4.095 -36.641 1.00 87.44 92 GLN A CA 1
ATOM 735 C C . GLN A 1 92 ? 8.629 5.505 -37.034 1.00 87.44 92 GLN A C 1
ATOM 737 O O . GLN A 1 92 ? 8.861 5.900 -38.173 1.00 87.44 92 GLN A O 1
ATOM 742 N N . ASP A 1 93 ? 8.031 6.262 -36.104 1.00 85.25 93 ASP A N 1
ATOM 743 C CA . ASP A 1 93 ? 7.470 7.594 -36.364 1.00 85.25 93 ASP A CA 1
ATOM 744 C C . ASP A 1 93 ? 7.912 8.652 -35.327 1.00 85.25 93 ASP A C 1
ATOM 746 O O . ASP A 1 93 ? 7.555 8.589 -34.147 1.00 85.25 93 ASP A O 1
ATOM 750 N N . ASP A 1 94 ? 8.586 9.713 -35.790 1.00 81.56 94 ASP A N 1
ATOM 751 C CA . ASP A 1 94 ? 9.104 10.808 -34.942 1.00 81.56 94 ASP A CA 1
ATOM 752 C C . ASP A 1 94 ? 8.007 11.700 -34.322 1.00 81.56 94 ASP A C 1
ATOM 754 O O . ASP A 1 94 ? 8.231 12.408 -33.338 1.00 81.56 94 ASP A O 1
ATOM 758 N N . THR A 1 95 ? 6.787 11.681 -34.868 1.00 86.44 95 THR A N 1
ATOM 759 C CA . THR A 1 95 ? 5.672 12.510 -34.363 1.00 86.44 95 THR A CA 1
ATOM 760 C C . THR A 1 95 ? 5.146 12.046 -33.000 1.00 86.44 95 THR A C 1
ATOM 762 O O . THR A 1 95 ? 4.509 12.822 -32.284 1.00 86.44 95 THR A O 1
ATOM 765 N N . LEU A 1 96 ? 5.446 10.805 -32.598 1.00 87.19 96 LEU A N 1
ATOM 766 C CA . LEU A 1 96 ? 4.932 10.195 -31.369 1.00 87.19 96 LEU A CA 1
ATOM 767 C C . LEU A 1 96 ? 5.743 10.565 -30.111 1.00 87.19 96 LEU A C 1
ATOM 769 O O . LEU A 1 96 ? 5.328 10.273 -28.986 1.00 87.19 96 LEU A O 1
ATOM 773 N N . VAL A 1 97 ? 6.857 11.288 -30.281 1.00 85.50 97 VAL A N 1
ATOM 774 C CA . VAL A 1 97 ? 7.740 11.742 -29.193 1.00 85.50 97 VAL A CA 1
ATOM 775 C C . VAL A 1 97 ? 6.996 12.605 -28.172 1.00 85.50 97 VAL A C 1
ATOM 777 O O . VAL A 1 97 ? 7.178 12.441 -26.964 1.00 85.50 97 VAL A O 1
ATOM 780 N N . THR A 1 98 ? 6.111 13.501 -28.620 1.00 86.00 98 THR A N 1
ATOM 781 C CA . THR A 1 98 ? 5.347 14.366 -27.706 1.00 86.00 98 THR A CA 1
ATOM 782 C C . THR A 1 98 ? 4.405 13.557 -26.812 1.00 86.00 98 THR A C 1
ATOM 784 O O . THR A 1 98 ? 4.317 13.834 -25.616 1.00 86.00 98 THR A O 1
ATOM 787 N N . ALA A 1 99 ? 3.746 12.527 -27.353 1.00 86.75 99 ALA A N 1
ATOM 788 C CA . ALA A 1 99 ? 2.861 11.659 -26.577 1.00 86.75 99 ALA A CA 1
ATOM 789 C C . ALA A 1 99 ? 3.638 10.875 -25.504 1.00 86.75 99 ALA A C 1
ATOM 791 O O . ALA A 1 99 ? 3.206 10.814 -24.353 1.00 86.75 99 ALA A O 1
ATOM 792 N N . TYR A 1 100 ? 4.824 10.361 -25.849 1.00 88.06 100 TYR A N 1
ATOM 793 C CA . TYR A 1 100 ? 5.710 9.661 -24.914 1.00 88.06 100 TYR A CA 1
ATOM 794 C C . TYR A 1 100 ? 6.125 10.544 -23.733 1.00 88.06 100 TYR A C 1
ATOM 796 O O . TYR A 1 100 ? 6.004 10.134 -22.576 1.00 88.06 100 TYR A O 1
ATOM 804 N N . VAL A 1 101 ? 6.567 11.774 -24.010 1.00 85.81 101 VAL A N 1
ATOM 805 C CA . VAL A 1 101 ? 7.011 12.712 -22.969 1.00 85.81 101 VAL A CA 1
ATOM 806 C C . VAL A 1 101 ? 5.863 13.062 -22.022 1.00 85.81 101 VAL A C 1
ATOM 808 O O . VAL A 1 101 ? 6.042 13.032 -20.803 1.00 85.81 101 VAL A O 1
ATOM 811 N N . VAL A 1 102 ? 4.672 13.341 -22.560 1.00 89.12 102 VAL A N 1
ATOM 812 C CA . VAL A 1 102 ? 3.493 13.674 -21.747 1.00 89.12 102 VAL A CA 1
ATOM 813 C C . VAL A 1 102 ? 3.089 12.494 -20.861 1.00 89.12 102 VAL A C 1
ATOM 815 O O . VAL A 1 102 ? 2.921 12.675 -19.654 1.00 89.12 102 VAL A O 1
ATOM 818 N N . CYS A 1 103 ? 3.001 11.280 -21.415 1.00 86.00 103 CYS A N 1
ATOM 819 C CA . CYS A 1 103 ? 2.713 10.073 -20.637 1.00 86.00 103 CYS A CA 1
ATOM 820 C C . CYS A 1 103 ? 3.757 9.835 -19.537 1.00 86.00 103 CYS A C 1
ATOM 822 O O . CYS A 1 103 ? 3.395 9.555 -18.396 1.00 86.00 103 CYS A O 1
ATOM 824 N N . GLY A 1 104 ? 5.046 10.008 -19.843 1.00 83.00 104 GLY A N 1
ATOM 825 C CA . GLY A 1 104 ? 6.125 9.824 -18.874 1.00 83.00 104 GLY A CA 1
ATOM 826 C C . GLY A 1 104 ? 6.057 10.785 -17.685 1.00 83.00 104 GLY A C 1
ATOM 827 O O . GLY A 1 104 ? 6.298 10.365 -16.554 1.00 83.00 104 GLY A O 1
ATOM 828 N N . ILE A 1 105 ? 5.686 12.047 -17.922 1.00 86.19 105 ILE A N 1
ATOM 829 C CA . ILE A 1 105 ? 5.529 13.056 -16.863 1.00 86.19 105 ILE A CA 1
ATOM 830 C C . ILE A 1 105 ? 4.299 12.750 -16.005 1.00 86.19 105 ILE A C 1
ATOM 832 O O . ILE A 1 105 ? 4.388 12.737 -14.778 1.00 86.19 105 ILE A O 1
ATOM 836 N N . VAL A 1 106 ? 3.154 12.474 -16.636 1.00 86.31 106 VAL A N 1
ATOM 837 C CA . VAL A 1 106 ? 1.886 12.232 -15.929 1.00 86.31 106 VAL A CA 1
ATOM 838 C C . VAL A 1 106 ? 1.964 10.979 -15.054 1.00 86.31 106 VAL A C 1
ATOM 840 O O . VAL A 1 106 ? 1.476 10.979 -13.924 1.00 86.31 106 VAL A O 1
ATOM 843 N N . PHE A 1 107 ? 2.606 9.913 -15.535 1.00 84.94 107 PHE A N 1
ATOM 844 C CA . PHE A 1 107 ? 2.650 8.637 -14.819 1.00 84.94 107 PHE A CA 1
ATOM 845 C C . PHE A 1 107 ? 3.721 8.561 -13.727 1.00 84.94 107 PHE A C 1
ATOM 847 O O . PHE A 1 107 ? 3.697 7.628 -12.928 1.00 84.94 107 PHE A O 1
ATOM 854 N N . MET A 1 108 ? 4.600 9.561 -13.609 1.00 83.25 108 MET A N 1
ATOM 855 C CA . MET A 1 108 ? 5.692 9.579 -12.625 1.00 83.25 108 MET A CA 1
ATOM 856 C C . MET A 1 108 ? 5.218 9.613 -11.161 1.00 83.25 108 MET A C 1
ATOM 858 O O . MET A 1 108 ? 5.986 9.292 -10.253 1.00 83.25 108 MET A O 1
ATOM 862 N N . ILE A 1 109 ? 3.959 9.999 -10.929 1.00 85.75 109 ILE A N 1
ATOM 863 C CA . ILE A 1 109 ? 3.326 9.995 -9.604 1.00 85.75 109 ILE A CA 1
ATOM 864 C C . ILE A 1 109 ? 2.978 8.579 -9.120 1.00 85.75 109 ILE A C 1
ATOM 866 O O . ILE A 1 109 ? 2.808 8.359 -7.922 1.00 85.75 109 ILE A O 1
ATOM 870 N N . LEU A 1 110 ? 2.863 7.613 -10.039 1.00 84.31 110 LEU A N 1
ATOM 871 C CA . LEU A 1 110 ? 2.463 6.245 -9.732 1.00 84.31 110 LEU A CA 1
ATOM 872 C C . LEU A 1 110 ? 3.710 5.399 -9.424 1.00 84.31 110 LEU A C 1
ATOM 874 O O . LEU A 1 110 ? 4.444 5.047 -10.348 1.00 84.31 110 LEU A O 1
ATOM 878 N N . PRO A 1 111 ? 3.951 4.984 -8.165 1.00 84.75 111 PRO A N 1
ATOM 879 C CA . PRO A 1 111 ? 5.188 4.289 -7.798 1.00 84.75 111 PRO A CA 1
ATOM 880 C C . PRO A 1 111 ? 5.397 2.981 -8.578 1.00 84.75 111 PRO A C 1
ATOM 882 O O . PRO A 1 111 ? 6.526 2.621 -8.910 1.00 84.75 111 PRO A O 1
ATOM 885 N N . GLN A 1 112 ? 4.311 2.292 -8.928 1.00 85.25 112 GLN A N 1
ATOM 886 C CA . GLN A 1 112 ? 4.343 1.084 -9.748 1.00 85.25 112 GLN A CA 1
ATOM 887 C C . GLN A 1 112 ? 4.777 1.331 -11.206 1.00 85.25 112 GLN A C 1
ATOM 889 O O . GLN A 1 112 ? 5.433 0.468 -11.789 1.00 85.25 112 GLN A O 1
ATOM 894 N N . TYR A 1 113 ? 4.479 2.504 -11.784 1.00 87.94 113 TYR A N 1
ATOM 895 C CA . TYR A 1 113 ? 4.962 2.873 -13.119 1.00 87.94 113 TYR A CA 1
ATOM 896 C C . TYR A 1 113 ? 6.480 3.069 -13.105 1.00 87.94 113 TYR A C 1
ATOM 898 O O . TYR A 1 113 ? 7.196 2.499 -13.932 1.00 87.94 113 TYR A O 1
ATOM 906 N N . ASN A 1 114 ? 6.980 3.800 -12.106 1.00 88.81 114 ASN A N 1
ATOM 907 C CA . ASN A 1 114 ? 8.407 4.068 -11.940 1.00 88.81 114 ASN A CA 1
ATOM 908 C C . ASN A 1 114 ? 9.204 2.767 -11.777 1.00 88.81 114 ASN A C 1
ATOM 910 O O . ASN A 1 114 ? 10.270 2.623 -12.376 1.00 88.81 114 ASN A O 1
ATOM 914 N N . LEU A 1 115 ? 8.673 1.805 -11.014 1.00 89.81 115 LEU A N 1
ATOM 915 C CA . LEU A 1 115 ? 9.275 0.480 -10.869 1.00 89.81 115 LEU A CA 1
ATOM 916 C C . LEU A 1 115 ? 9.345 -0.262 -12.214 1.00 89.81 115 LEU A C 1
ATOM 918 O O . LEU A 1 115 ? 10.417 -0.730 -12.597 1.00 89.81 115 LEU A O 1
ATOM 922 N N . GLY A 1 116 ? 8.229 -0.347 -12.947 1.00 88.62 116 GLY A N 1
ATOM 923 C CA . GLY A 1 116 ? 8.176 -1.067 -14.223 1.00 88.62 116 GLY A CA 1
ATOM 924 C C . GLY A 1 116 ? 9.098 -0.469 -15.287 1.00 88.62 116 GLY A C 1
ATOM 925 O O . GLY A 1 116 ? 9.824 -1.204 -15.956 1.00 88.62 116 GLY A O 1
ATOM 926 N N . MET A 1 117 ? 9.145 0.862 -15.392 1.00 87.44 117 MET A N 1
ATOM 927 C CA . MET A 1 117 ? 10.032 1.542 -16.338 1.00 87.44 117 MET A CA 1
ATOM 928 C C . MET A 1 117 ? 11.514 1.375 -15.972 1.00 87.44 117 MET A C 1
ATOM 930 O O . MET A 1 117 ? 12.356 1.195 -16.853 1.00 87.44 117 MET A O 1
ATOM 934 N N . ALA A 1 118 ? 11.851 1.387 -14.677 1.00 90.31 118 ALA A N 1
ATOM 935 C CA . ALA A 1 118 ? 13.216 1.143 -14.215 1.00 90.31 118 ALA A CA 1
ATOM 936 C C . ALA A 1 118 ? 13.692 -0.279 -14.559 1.00 90.31 118 ALA A C 1
ATOM 938 O O . ALA A 1 118 ? 14.804 -0.451 -15.061 1.00 90.31 118 ALA A O 1
ATOM 939 N N . MET A 1 119 ? 12.842 -1.289 -14.342 1.00 91.06 119 MET A N 1
ATOM 940 C CA . MET A 1 119 ? 13.150 -2.681 -14.690 1.00 91.06 119 MET A CA 1
ATOM 941 C C . MET A 1 119 ? 13.343 -2.860 -16.201 1.00 91.06 119 MET A C 1
ATOM 943 O O . MET A 1 119 ? 14.309 -3.497 -16.620 1.00 91.06 119 MET A O 1
ATOM 947 N N . TYR A 1 120 ? 12.473 -2.257 -17.017 1.00 90.50 120 TYR A N 1
ATOM 948 C CA . TYR A 1 120 ? 12.580 -2.303 -18.476 1.00 90.50 120 TYR A CA 1
ATOM 949 C C . TYR A 1 120 ? 13.897 -1.693 -18.979 1.00 90.50 120 TYR A C 1
ATOM 951 O O . TYR A 1 120 ? 14.658 -2.349 -19.694 1.00 90.50 120 TYR A O 1
ATOM 959 N N . ARG A 1 121 ? 14.232 -0.474 -18.533 1.00 90.19 121 ARG A N 1
ATOM 960 C CA . ARG A 1 121 ? 15.488 0.194 -18.914 1.00 90.19 121 ARG A CA 1
ATOM 961 C C . ARG A 1 121 ? 16.720 -0.605 -18.492 1.00 90.19 121 ARG A C 1
ATOM 963 O O . ARG A 1 121 ? 17.689 -0.675 -19.243 1.00 90.19 121 ARG A O 1
ATOM 970 N N . MET A 1 122 ? 16.687 -1.229 -17.315 1.00 93.69 122 MET A N 1
ATOM 971 C CA . MET A 1 122 ? 17.781 -2.081 -16.849 1.00 93.69 122 MET A CA 1
ATOM 972 C C . MET A 1 122 ? 17.958 -3.319 -17.738 1.00 93.69 122 MET A C 1
ATOM 974 O O . MET A 1 122 ? 19.087 -3.671 -18.077 1.00 93.69 122 MET A O 1
ATOM 978 N N . ASN A 1 123 ? 16.860 -3.956 -18.151 1.00 92.31 123 ASN A N 1
ATOM 979 C CA . ASN A 1 123 ? 16.906 -5.102 -19.055 1.00 92.31 123 ASN A CA 1
ATOM 980 C C . ASN A 1 123 ? 17.494 -4.727 -20.428 1.00 92.31 123 ASN A C 1
ATOM 982 O O . ASN A 1 123 ? 18.358 -5.440 -20.937 1.00 92.31 123 ASN A O 1
ATOM 986 N N . PHE A 1 124 ? 17.111 -3.569 -20.969 1.00 90.62 124 PHE A N 1
ATOM 987 C CA . PHE A 1 124 ? 17.675 -3.044 -22.213 1.00 90.62 124 PHE A CA 1
ATOM 988 C C . PHE A 1 124 ? 19.193 -2.818 -22.120 1.00 90.62 124 PHE A C 1
ATOM 990 O O . PHE A 1 124 ? 19.946 -3.272 -22.980 1.00 90.62 124 PHE A O 1
ATOM 997 N N . VAL A 1 125 ? 19.669 -2.193 -21.036 1.00 93.00 125 VAL A N 1
ATOM 998 C CA . VAL A 1 125 ? 21.112 -1.992 -20.800 1.00 93.00 125 VAL A CA 1
ATOM 999 C C . VAL A 1 125 ? 21.857 -3.325 -20.701 1.00 93.00 125 VAL A C 1
ATOM 1001 O O . VAL A 1 125 ? 22.958 -3.452 -21.235 1.00 93.00 125 VAL A O 1
ATOM 1004 N N . TYR A 1 126 ? 21.261 -4.336 -20.064 1.00 93.38 126 TYR A N 1
ATOM 1005 C CA . TYR A 1 126 ? 21.861 -5.667 -19.982 1.00 93.38 126 TYR A CA 1
ATOM 1006 C C . TYR A 1 126 ? 22.002 -6.326 -21.363 1.00 93.38 126 TYR A C 1
ATOM 1008 O O . TYR A 1 126 ? 23.057 -6.886 -21.668 1.00 93.38 126 TYR A O 1
ATOM 1016 N N . MET A 1 127 ? 20.985 -6.211 -22.228 1.00 92.31 127 MET A N 1
ATOM 1017 C CA . MET A 1 127 ? 21.076 -6.700 -23.609 1.00 92.31 127 MET A CA 1
ATOM 1018 C C . MET A 1 127 ? 22.175 -5.984 -24.400 1.00 92.31 127 MET A C 1
ATOM 1020 O O . MET A 1 127 ? 22.972 -6.643 -25.068 1.00 92.31 127 MET A O 1
ATOM 1024 N 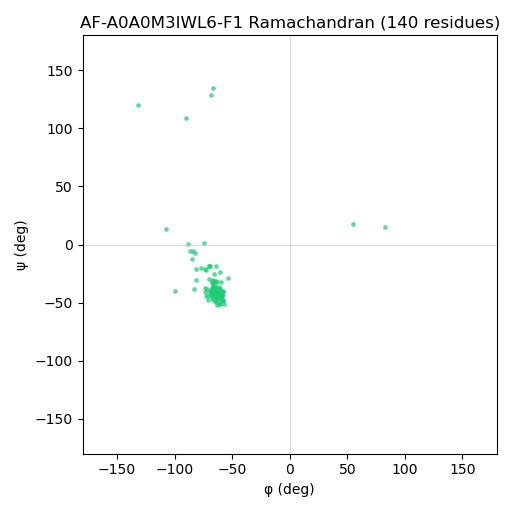N . LEU A 1 128 ? 22.264 -4.655 -24.285 1.00 91.88 128 LEU A N 1
ATOM 1025 C CA . LEU A 1 128 ? 23.312 -3.870 -24.942 1.00 91.88 128 LEU A CA 1
ATOM 1026 C C . LEU A 1 128 ? 24.713 -4.272 -24.477 1.00 91.88 128 LEU A C 1
ATOM 1028 O O . LEU A 1 128 ? 25.624 -4.383 -25.295 1.00 91.88 128 LEU A O 1
ATOM 1032 N N . TYR A 1 129 ? 24.890 -4.521 -23.179 1.00 92.12 129 TYR A N 1
ATOM 1033 C CA . TYR A 1 129 ? 26.167 -4.975 -22.638 1.00 92.12 129 TYR A CA 1
ATOM 1034 C C . TYR A 1 129 ? 26.576 -6.336 -23.217 1.00 92.12 129 TYR A C 1
ATOM 1036 O O . TYR A 1 129 ? 27.715 -6.495 -23.653 1.00 92.12 129 TYR A O 1
ATOM 1044 N N . GLY A 1 130 ? 25.645 -7.295 -23.281 1.00 91.94 130 GLY A N 1
ATOM 1045 C CA . GLY A 1 130 ? 25.903 -8.612 -23.873 1.00 91.94 130 GLY A CA 1
ATOM 1046 C C . GLY A 1 130 ? 26.222 -8.554 -25.371 1.00 91.94 130 GLY A C 1
ATOM 1047 O O . GLY A 1 130 ? 27.105 -9.263 -25.856 1.00 91.94 130 GLY A O 1
ATOM 1048 N N . GLN A 1 131 ? 25.553 -7.672 -26.116 1.00 91.75 131 GLN A N 1
ATOM 1049 C CA . GLN A 1 131 ? 25.894 -7.416 -27.515 1.00 91.75 131 GLN A CA 1
ATOM 1050 C C . GLN A 1 131 ? 27.292 -6.796 -27.632 1.00 91.75 131 GLN A C 1
ATOM 1052 O O . GLN A 1 131 ? 28.127 -7.295 -28.383 1.00 91.75 131 GLN A O 1
ATOM 1057 N N . GLY A 1 132 ? 27.586 -5.761 -26.842 1.00 89.12 132 GLY A N 1
ATOM 1058 C CA . GLY A 1 132 ? 28.875 -5.072 -26.848 1.00 89.12 132 GLY A CA 1
ATOM 1059 C C . GLY A 1 132 ? 30.061 -5.986 -26.533 1.00 89.12 132 GLY A C 1
ATOM 1060 O O . GLY A 1 132 ? 31.077 -5.922 -27.220 1.00 89.12 132 GLY A O 1
ATOM 1061 N N . THR A 1 133 ? 29.937 -6.884 -25.554 1.00 87.38 133 THR A N 1
ATOM 1062 C CA . THR A 1 133 ? 31.001 -7.850 -25.226 1.00 87.38 133 THR A CA 1
ATOM 1063 C C . THR A 1 133 ? 31.220 -8.872 -26.341 1.00 87.38 133 THR A C 1
ATOM 1065 O O . THR A 1 133 ? 32.357 -9.269 -26.579 1.00 87.38 133 THR A O 1
ATOM 1068 N N . THR A 1 134 ? 30.166 -9.249 -27.069 1.00 86.25 134 THR A N 1
ATOM 1069 C CA . THR A 1 134 ? 30.259 -10.150 -28.229 1.00 86.25 134 THR A CA 1
ATOM 1070 C C . THR A 1 134 ? 30.981 -9.478 -29.401 1.00 86.25 134 THR A C 1
ATOM 1072 O O . THR A 1 134 ? 31.869 -10.079 -30.004 1.00 86.25 134 THR A O 1
ATOM 1075 N N . TYR A 1 135 ? 30.661 -8.212 -29.693 1.00 82.38 135 TYR A N 1
ATOM 1076 C CA . TYR A 1 135 ? 31.315 -7.460 -30.770 1.00 82.38 135 TYR A CA 1
ATOM 1077 C C . TYR A 1 135 ? 32.777 -7.113 -30.452 1.00 82.38 135 TYR A C 1
ATOM 1079 O O . TYR A 1 135 ? 33.636 -7.236 -31.321 1.00 82.38 135 TYR A O 1
ATOM 1087 N N . LEU A 1 136 ? 33.077 -6.722 -29.211 1.00 83.44 136 LEU A N 1
ATOM 1088 C CA . LEU A 1 136 ? 34.429 -6.329 -28.798 1.00 83.44 136 LEU A CA 1
ATOM 1089 C C . LEU A 1 136 ? 35.329 -7.532 -28.466 1.00 83.44 136 LEU A C 1
ATOM 1091 O O . LEU A 1 136 ? 36.535 -7.463 -28.674 1.00 83.44 136 LEU A O 1
ATOM 1095 N N . GLY A 1 137 ? 34.766 -8.645 -27.983 1.00 68.50 137 GLY A N 1
ATOM 1096 C CA . GLY A 1 137 ? 35.504 -9.881 -27.695 1.00 68.50 137 GLY A CA 1
ATOM 1097 C C . GLY A 1 137 ? 35.766 -10.760 -28.924 1.00 68.50 137 GLY A C 1
ATOM 1098 O O . GLY A 1 137 ? 36.690 -11.567 -28.909 1.00 68.50 137 GLY A O 1
ATOM 1099 N N . GLY A 1 138 ? 34.988 -10.599 -30.001 1.00 59.84 138 GLY A N 1
ATOM 1100 C CA . GLY A 1 138 ? 35.239 -11.260 -31.287 1.00 59.84 138 GLY A CA 1
ATOM 1101 C C . GLY A 1 138 ? 36.371 -10.624 -32.107 1.00 59.84 138 GLY A C 1
ATOM 1102 O O . GLY A 1 138 ? 36.934 -11.288 -32.972 1.00 59.84 138 GLY A O 1
ATOM 1103 N N . GLN A 1 139 ? 36.737 -9.366 -31.832 1.00 56.34 139 GLN A N 1
ATOM 1104 C CA . GLN A 1 139 ? 37.820 -8.651 -32.525 1.00 56.34 139 GLN A CA 1
ATOM 1105 C C . GLN A 1 139 ? 39.223 -8.909 -31.950 1.00 56.34 139 GLN A C 1
ATOM 1107 O O . GLN A 1 139 ? 40.200 -8.566 -32.601 1.00 56.34 139 GLN A O 1
ATOM 1112 N N . THR A 1 140 ? 39.353 -9.516 -30.768 1.00 54.19 140 THR A N 1
ATOM 1113 C CA . THR A 1 140 ? 40.655 -9.849 -30.151 1.00 54.19 140 THR A CA 1
ATOM 1114 C C . THR A 1 140 ? 41.210 -11.222 -30.555 1.00 54.19 140 THR A C 1
ATOM 1116 O O . THR A 1 140 ? 42.278 -11.600 -30.079 1.00 54.19 140 THR A O 1
ATOM 1119 N N . LEU A 1 141 ? 40.505 -11.975 -31.410 1.00 56.56 141 LEU A N 1
ATOM 1120 C CA . LEU A 1 141 ? 40.938 -13.284 -31.930 1.00 56.56 141 LEU A CA 1
ATOM 1121 C C . LEU A 1 141 ? 41.361 -13.263 -33.416 1.00 56.56 141 LEU A C 1
ATOM 1123 O O . LEU A 1 141 ? 41.520 -14.329 -34.011 1.00 56.56 141 LEU A O 1
ATOM 1127 N N . LEU A 1 142 ? 41.568 -12.078 -34.001 1.00 47.09 142 LEU A N 1
ATOM 1128 C CA . LEU A 1 142 ? 42.272 -11.869 -35.276 1.00 47.09 142 LEU A CA 1
ATOM 1129 C C . LEU A 1 142 ? 43.534 -11.038 -35.029 1.00 47.09 142 LEU A C 1
ATOM 1131 O O . LEU A 1 142 ? 44.536 -11.299 -35.729 1.00 47.09 142 LEU A O 1
#

Foldseek 3Di:
DVVVVVVVVVVVVVVLVVVLVVVVVVCVVVVVVVVCVVVVNDPVVVVVVSVVVSVVVVVVVVVVVVVVVVVLLVVLVVLLVVLVVLVVCCVVDVVSVVVNVVSVVVSPVRVSNVVSVVVVVVVVVVVVVVVVCVVVVVVVVD

Mean predicted aligned error: 8.98 Å

Sequence (142 aa):
MIAFRIVLLLLALSVIVASFSMVLVEERISYSKHLQTISGVKPWLYWIVNFVHDMIFFTIPSLAFIMIGIGLFFVGTVFTMVVMLLENLMQQDDTLVTAYVVCGIVFMILPQYNLGMAMYRMNFVYMLYGQGTTYLGGQTLL

Solvent-accessible surface area (backbone atoms only — not comparable to full-atom values): 7934 Å² total; per-residue (Å²): 118,67,67,62,54,53,53,54,52,53,52,53,54,50,52,55,56,50,59,66,48,48,57,61,51,52,33,64,76,66,43,46,64,58,53,43,48,74,73,67,54,57,74,69,57,55,55,51,53,53,50,50,50,54,51,50,68,51,48,55,58,52,51,51,50,50,53,52,51,54,51,51,50,53,55,25,53,53,52,38,53,51,52,55,51,49,56,60,49,39,77,78,38,79,81,47,51,63,58,51,54,52,50,56,62,69,44,61,80,39,68,60,26,52,50,50,51,52,52,51,55,52,52,52,52,52,52,51,50,56,50,47,51,52,63,59,59,61,63,76,80,117

pLDDT: mean 87.02, std 7.25, range [47.09, 95.19]